Protein AF-A0A963EAX6-F1 (afdb_monomer_lite)

Sequence (107 aa):
AKDNRIRFYTIGLGANQMQVDSILGPITVNAPDDLDEKILEKLANESGGMFFRAKSAKDLTRVYEKINQLEPVKIDQTYLQPKTPLYPWLLAAAFVLLLIIRVIQWR

Secondary structure (DSSP, 8-state):
-TTS-----EEEE--S-EEEEETTEEEEEPPP----HHHHHHHHHHHT--EEEESSHHHHHHHHHHHHHHS--------------SHHHHHHHHHHHHHHHHHHTT-

pLDDT: mean 80.55, std 11.79, range [48.69, 95.69]

Structure (mmCIF, N/CA/C/O backbone):
data_AF-A0A963EAX6-F1
#
_entry.id   AF-A0A963EAX6-F1
#
loop_
_atom_site.group_PDB
_atom_site.id
_atom_site.type_symbol
_atom_site.label_atom_id
_atom_site.label_alt_id
_atom_site.label_comp_id
_atom_site.label_asym_id
_atom_site.label_entity_id
_atom_site.label_seq_id
_atom_site.pdbx_PDB_ins_code
_atom_site.Cartn_x
_atom_site.Cartn_y
_atom_site.Cartn_z
_atom_site.occupancy
_atom_site.B_iso_or_equiv
_atom_site.auth_seq_id
_atom_site.auth_comp_id
_atom_site.auth_asym_id
_atom_site.auth_atom_id
_atom_site.pdbx_PDB_model_num
ATOM 1 N N . ALA A 1 1 ? -10.114 15.305 -10.599 1.00 49.38 1 ALA A N 1
ATOM 2 C CA . ALA A 1 1 ? -9.957 13.957 -10.000 1.00 49.38 1 ALA A CA 1
ATOM 3 C C . ALA A 1 1 ? -10.795 12.877 -10.700 1.00 49.38 1 ALA A C 1
ATOM 5 O O . ALA A 1 1 ? -10.288 11.779 -10.873 1.00 49.38 1 ALA A O 1
ATOM 6 N N . LYS A 1 2 ? -12.026 13.171 -11.153 1.00 48.69 2 LYS A N 1
ATOM 7 C CA . LYS A 1 2 ? -12.937 12.202 -11.802 1.00 48.69 2 LYS A CA 1
ATOM 8 C C . LYS A 1 2 ? -12.482 11.667 -13.183 1.00 48.69 2 LYS A C 1
ATOM 10 O O . LYS A 1 2 ? -13.047 10.691 -13.654 1.00 48.69 2 LYS A O 1
ATOM 15 N N . ASP A 1 3 ? -11.450 12.264 -13.787 1.00 54.84 3 ASP A N 1
ATOM 16 C CA . ASP A 1 3 ? -11.007 11.989 -15.167 1.00 54.84 3 ASP A CA 1
ATOM 17 C C . ASP A 1 3 ? -9.936 10.896 -15.331 1.00 54.84 3 ASP A C 1
ATOM 19 O O . ASP A 1 3 ? -9.738 10.406 -16.437 1.00 54.84 3 ASP A O 1
ATOM 23 N N . ASN A 1 4 ? -9.263 10.451 -14.262 1.00 60.50 4 ASN A N 1
ATOM 24 C CA . ASN A 1 4 ? -8.085 9.574 -14.405 1.00 60.50 4 ASN A CA 1
ATOM 25 C C . ASN A 1 4 ? -8.331 8.081 -14.115 1.00 60.50 4 ASN A C 1
ATOM 27 O O . ASN A 1 4 ? -7.366 7.329 -14.018 1.00 60.50 4 ASN A O 1
ATOM 31 N N . ARG A 1 5 ? -9.585 7.619 -13.964 1.00 71.12 5 ARG A N 1
ATOM 32 C CA . ARG A 1 5 ? -9.901 6.226 -13.546 1.00 71.12 5 ARG A CA 1
ATOM 33 C C . ARG A 1 5 ? -9.153 5.784 -12.267 1.00 71.12 5 ARG A C 1
ATOM 35 O O . ARG A 1 5 ? -8.826 4.614 -12.110 1.00 71.12 5 ARG A O 1
ATOM 42 N N . ILE A 1 6 ? -8.885 6.716 -11.352 1.00 75.75 6 ILE A N 1
ATOM 43 C CA . ILE A 1 6 ? -8.204 6.439 -10.081 1.00 75.75 6 ILE A CA 1
ATOM 44 C C . ILE A 1 6 ? -9.259 6.109 -9.023 1.00 75.75 6 ILE A C 1
ATOM 46 O O . ILE A 1 6 ? -10.199 6.882 -8.836 1.00 75.75 6 ILE A O 1
ATOM 50 N N . ARG A 1 7 ? -9.085 4.979 -8.330 1.00 83.69 7 ARG A N 1
ATOM 51 C CA . ARG A 1 7 ? -9.893 4.560 -7.177 1.00 83.69 7 ARG A CA 1
ATOM 52 C C . ARG A 1 7 ? -9.076 4.723 -5.899 1.00 83.69 7 ARG A C 1
ATOM 54 O O . ARG A 1 7 ? -7.912 4.333 -5.861 1.00 83.69 7 ARG A O 1
ATOM 61 N N . PHE A 1 8 ? -9.677 5.291 -4.860 1.00 84.00 8 PHE A N 1
ATOM 62 C CA . PHE A 1 8 ? -9.073 5.435 -3.539 1.00 84.00 8 PHE A CA 1
ATOM 63 C C . PHE A 1 8 ? -9.657 4.391 -2.588 1.00 84.00 8 PHE A C 1
ATOM 65 O O . PHE A 1 8 ? -10.867 4.324 -2.382 1.00 84.00 8 PHE A O 1
ATOM 72 N N . TYR A 1 9 ? -8.780 3.604 -1.974 1.00 88.44 9 TYR A N 1
ATOM 73 C CA . TYR A 1 9 ? -9.123 2.707 -0.875 1.00 88.44 9 TYR A CA 1
ATOM 74 C C . TYR A 1 9 ? -8.628 3.329 0.426 1.00 88.44 9 TYR A C 1
ATOM 76 O O . TYR A 1 9 ? -7.450 3.671 0.539 1.00 88.44 9 TYR A O 1
ATOM 84 N N . THR A 1 10 ? -9.522 3.505 1.396 1.00 90.25 10 THR A N 1
ATOM 85 C CA . THR A 1 10 ? -9.189 4.101 2.695 1.00 90.25 10 THR A CA 1
ATOM 86 C C . THR A 1 10 ? -9.148 3.016 3.764 1.00 90.25 10 THR A C 1
ATOM 88 O O . THR A 1 10 ? -10.013 2.142 3.821 1.00 90.25 10 THR A O 1
ATOM 91 N N . ILE A 1 11 ? -8.113 3.045 4.608 1.00 89.12 11 ILE A N 1
ATOM 92 C CA . ILE A 1 11 ? -7.927 2.072 5.687 1.00 89.12 11 ILE A CA 1
ATOM 93 C C . ILE A 1 11 ? -7.869 2.827 7.012 1.00 89.12 11 ILE A C 1
ATOM 95 O O . ILE A 1 11 ? -6.938 3.591 7.257 1.00 89.12 11 ILE A O 1
ATOM 99 N N . GLY A 1 12 ? -8.873 2.611 7.857 1.00 86.94 12 GLY A N 1
ATOM 100 C CA . GLY A 1 12 ? -8.914 3.122 9.219 1.00 86.94 12 GLY A CA 1
ATOM 101 C C . GLY A 1 12 ? -8.121 2.223 10.161 1.00 86.94 12 GLY A C 1
ATOM 102 O O . GLY A 1 12 ? -8.443 1.040 10.300 1.00 86.94 12 GLY A O 1
ATOM 103 N N . LEU A 1 13 ? -7.093 2.775 10.806 1.00 81.94 13 LEU A N 1
ATOM 104 C CA . LEU A 1 13 ? -6.289 2.083 11.813 1.00 81.94 13 LEU A CA 1
ATOM 105 C C . LEU A 1 13 ? -6.773 2.488 13.206 1.00 81.94 13 LEU A C 1
ATOM 107 O O . LEU A 1 13 ? -6.655 3.648 13.586 1.00 81.94 13 LEU A O 1
ATOM 111 N N . GLY A 1 14 ? -7.300 1.530 13.968 1.00 70.44 14 GLY A N 1
ATOM 112 C CA . GLY A 1 14 ? -7.771 1.788 15.328 1.00 70.44 14 GLY A CA 1
ATOM 113 C C . GLY A 1 14 ? -8.168 0.507 16.051 1.00 70.44 14 GLY A C 1
ATOM 114 O O . GLY A 1 14 ? -9.008 -0.255 15.569 1.00 70.44 14 GLY A O 1
ATOM 115 N N . ALA A 1 15 ? -7.569 0.261 17.215 1.00 64.75 15 ALA A N 1
ATOM 116 C CA . ALA A 1 15 ? -7.932 -0.847 18.090 1.00 64.75 15 ALA A CA 1
ATOM 117 C C . ALA A 1 15 ? -8.882 -0.331 19.178 1.00 64.75 15 ALA A C 1
ATOM 119 O O . ALA A 1 15 ? -8.490 0.534 19.947 1.00 64.75 15 ALA A O 1
ATOM 120 N N . ASN A 1 16 ? -10.106 -0.867 19.288 1.00 65.06 16 ASN A N 1
ATOM 121 C CA . ASN A 1 16 ? -11.040 -0.454 20.355 1.00 65.06 16 ASN A CA 1
ATOM 122 C C . ASN A 1 16 ? -10.425 -0.612 21.757 1.00 65.06 16 ASN A C 1
ATOM 124 O O . ASN A 1 16 ? -10.783 0.116 22.675 1.00 65.06 16 ASN A O 1
ATOM 128 N N . GLN A 1 17 ? -9.521 -1.581 21.917 1.00 63.62 17 GLN A N 1
ATOM 129 C CA . GLN A 1 17 ? -8.836 -1.897 23.160 1.00 63.62 17 GLN A CA 1
ATOM 130 C C . GLN A 1 17 ? -7.392 -2.291 22.842 1.00 63.62 17 GLN A C 1
ATOM 132 O O . GLN A 1 17 ? -7.160 -3.171 22.009 1.00 63.62 17 GLN A O 1
ATOM 137 N N . MET A 1 18 ? -6.430 -1.647 23.499 1.00 69.38 18 MET A N 1
ATOM 138 C CA . MET A 1 18 ? -5.030 -2.070 23.518 1.00 69.38 18 MET A CA 1
ATOM 139 C C . MET A 1 18 ? -4.716 -2.677 24.879 1.00 69.38 18 MET A C 1
ATOM 141 O O . MET A 1 18 ? -5.036 -2.102 25.918 1.00 69.38 18 MET A O 1
ATOM 145 N N . GLN A 1 19 ? -4.092 -3.851 24.871 1.00 71.56 19 GLN A N 1
ATOM 146 C CA . GLN A 1 19 ? -3.545 -4.457 26.076 1.00 71.56 19 GLN A CA 1
ATOM 147 C C . GLN A 1 19 ? -2.124 -3.926 26.253 1.00 71.56 19 GLN A C 1
ATOM 149 O O . GLN A 1 19 ? -1.287 -4.104 25.369 1.00 71.56 19 GLN A O 1
ATOM 154 N N . VAL A 1 20 ? -1.881 -3.220 27.351 1.00 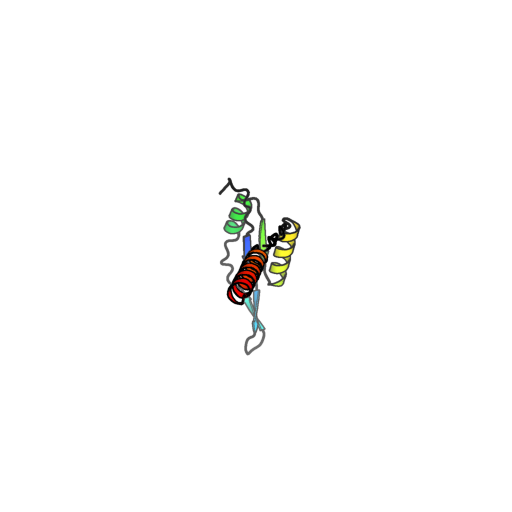76.31 20 VAL A N 1
ATOM 155 C CA . VAL A 1 20 ? -0.571 -2.654 27.677 1.00 76.31 20 VAL A CA 1
ATOM 156 C C . VAL A 1 20 ? -0.042 -3.394 28.889 1.00 76.31 20 VAL A C 1
ATOM 158 O O . VAL A 1 20 ? -0.728 -3.490 29.909 1.00 76.31 20 VAL A O 1
ATOM 161 N N . ASP A 1 21 ? 1.172 -3.919 28.786 1.00 80.25 21 ASP A N 1
ATOM 162 C CA . ASP A 1 21 ? 1.819 -4.561 29.920 1.00 80.25 21 ASP A CA 1
ATOM 163 C C . ASP A 1 21 ? 2.215 -3.499 30.949 1.00 80.25 21 ASP A C 1
ATOM 165 O O . ASP A 1 21 ? 2.941 -2.550 30.647 1.00 80.25 21 ASP A O 1
ATOM 169 N N . SER A 1 22 ? 1.710 -3.652 32.174 1.00 82.62 22 SER A N 1
ATOM 170 C CA . SER A 1 22 ? 2.057 -2.811 33.315 1.00 82.62 22 SER A CA 1
ATOM 171 C C . SER A 1 22 ? 2.753 -3.638 34.393 1.00 82.62 22 SER A C 1
ATOM 173 O O . SER A 1 22 ? 2.645 -4.862 34.449 1.00 82.62 22 SER A O 1
ATOM 175 N N . ILE A 1 23 ? 3.436 -2.946 35.300 1.00 82.81 23 ILE A N 1
ATOM 176 C CA . ILE A 1 23 ? 4.130 -3.505 36.472 1.00 82.81 23 ILE A CA 1
ATOM 177 C C . ILE A 1 23 ? 3.234 -4.367 37.381 1.00 82.81 23 ILE A C 1
ATOM 179 O O . ILE A 1 23 ? 3.749 -5.178 38.143 1.00 82.81 23 ILE A O 1
ATOM 183 N N . LEU A 1 24 ? 1.909 -4.214 37.298 1.00 85.44 24 LEU A N 1
ATOM 184 C CA . LEU A 1 24 ? 0.920 -4.980 38.069 1.00 85.44 24 LEU A CA 1
ATOM 185 C C . LEU A 1 24 ? 0.125 -5.993 37.219 1.00 85.44 24 LEU A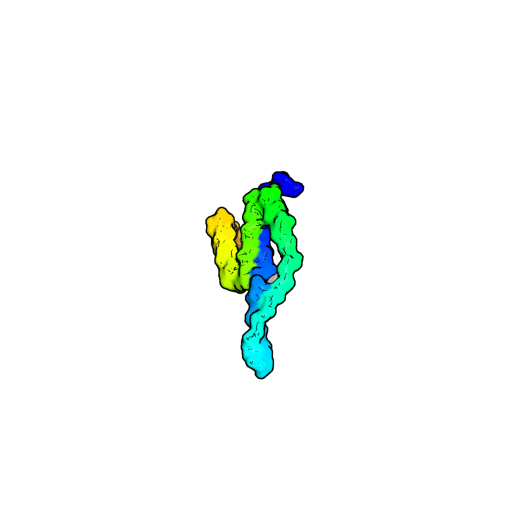 C 1
ATOM 187 O O . LEU A 1 24 ? -0.822 -6.594 37.722 1.00 85.44 24 LEU A O 1
ATOM 191 N N . GLY A 1 25 ? 0.498 -6.192 35.951 1.00 82.94 25 GLY A N 1
ATOM 192 C CA . GLY A 1 25 ? -0.196 -7.061 34.996 1.00 82.94 25 GLY A CA 1
ATOM 193 C C . GLY A 1 25 ? -0.739 -6.309 33.772 1.00 82.94 25 GLY A C 1
ATOM 194 O O . GLY A 1 25 ? -0.642 -5.081 33.700 1.00 82.94 25 GLY A O 1
ATOM 195 N N . PRO A 1 26 ? -1.294 -7.033 32.785 1.00 84.44 26 PRO A N 1
ATOM 196 C CA . PRO A 1 26 ? -1.813 -6.434 31.561 1.00 84.44 26 PRO A CA 1
ATOM 197 C C . PRO A 1 26 ? -3.053 -5.583 31.859 1.00 84.44 26 PRO A C 1
ATOM 199 O O . PRO A 1 26 ? -4.057 -6.087 32.367 1.00 84.44 26 PRO A O 1
ATOM 202 N N . ILE A 1 27 ? -2.997 -4.295 31.517 1.00 83.31 27 ILE A N 1
ATOM 203 C CA . ILE A 1 27 ? -4.136 -3.377 31.602 1.00 83.31 27 ILE A CA 1
ATOM 204 C C . ILE A 1 27 ? -4.733 -3.157 30.215 1.00 83.31 27 ILE A C 1
ATOM 206 O O . ILE A 1 27 ? -4.021 -2.971 29.229 1.00 83.31 27 ILE A O 1
ATOM 210 N N . THR A 1 28 ? -6.058 -3.169 30.130 1.00 78.44 28 THR A N 1
ATOM 211 C CA . THR A 1 28 ? -6.777 -2.841 28.898 1.00 78.44 28 THR A CA 1
ATOM 212 C C . THR A 1 28 ? -7.046 -1.343 28.873 1.00 78.44 28 THR A C 1
ATOM 214 O O . THR A 1 28 ? -7.809 -0.842 29.699 1.00 78.44 28 THR A O 1
ATOM 217 N N . VAL A 1 29 ? -6.431 -0.625 27.938 1.00 74.38 29 VAL A N 1
ATOM 218 C CA . VAL A 1 29 ? -6.713 0.795 27.700 1.00 74.38 29 VAL A CA 1
ATOM 219 C C . VAL A 1 29 ? -7.570 0.933 26.447 1.00 74.38 29 VAL A C 1
ATOM 221 O O . VAL A 1 29 ? -7.316 0.283 25.430 1.00 74.38 29 VAL A O 1
ATOM 224 N N . ASN A 1 30 ? -8.605 1.768 26.511 1.00 69.81 30 ASN A N 1
ATOM 225 C CA . ASN A 1 30 ? -9.346 2.154 25.313 1.00 69.81 30 ASN A CA 1
ATOM 226 C C . ASN A 1 30 ? -8.461 3.104 24.506 1.00 69.81 30 ASN A C 1
ATOM 228 O O . ASN A 1 30 ? -8.000 4.116 25.040 1.00 69.81 30 ASN A O 1
ATOM 232 N N . ALA A 1 31 ? -8.204 2.777 23.240 1.00 67.62 31 ALA A N 1
ATOM 233 C CA . ALA A 1 31 ? -7.510 3.712 22.366 1.00 67.62 31 ALA A CA 1
ATOM 234 C C . ALA A 1 31 ? -8.448 4.892 22.046 1.00 67.62 31 ALA A C 1
ATOM 236 O O . ALA A 1 31 ? -9.660 4.681 21.938 1.00 67.62 31 ALA A O 1
ATOM 237 N N . PRO A 1 32 ? -7.922 6.119 21.889 1.00 58.47 32 PRO A N 1
ATOM 238 C CA . PRO A 1 32 ? -8.724 7.246 21.432 1.00 58.47 32 PRO A CA 1
ATOM 239 C C . PRO A 1 32 ? -9.327 6.937 20.054 1.00 58.47 32 PRO A C 1
ATOM 241 O O . PRO A 1 32 ? -8.596 6.668 19.105 1.00 58.47 32 PRO A O 1
ATOM 244 N N . ASP A 1 33 ? -10.655 6.972 19.951 1.00 67.44 33 ASP A N 1
ATOM 245 C CA . ASP A 1 33 ? -11.412 6.730 18.712 1.00 67.44 33 ASP A CA 1
ATOM 246 C C . ASP A 1 33 ? -11.602 8.046 17.934 1.00 67.44 33 ASP A C 1
ATOM 248 O O . ASP A 1 33 ? -12.688 8.348 17.455 1.00 67.44 33 ASP A O 1
ATOM 252 N N . ASP A 1 34 ? -10.543 8.860 17.831 1.00 68.06 34 ASP A N 1
ATOM 253 C CA . ASP A 1 34 ? -10.553 10.163 17.130 1.00 68.06 34 ASP A CA 1
ATOM 254 C C . ASP A 1 34 ? -10.509 10.005 15.595 1.00 68.06 34 ASP A C 1
ATOM 256 O O . ASP A 1 34 ? -10.083 10.882 14.846 1.00 68.06 34 ASP A O 1
ATOM 260 N N . LEU A 1 35 ? -10.894 8.826 15.104 1.00 74.88 35 LEU A N 1
ATOM 261 C CA . LEU A 1 35 ? -10.901 8.504 13.692 1.00 74.88 35 LEU A CA 1
ATOM 262 C C . LEU A 1 35 ? -12.281 8.809 13.106 1.00 74.88 35 LEU A C 1
ATOM 264 O O . LEU A 1 35 ? -13.239 8.068 13.319 1.00 74.88 35 LEU A O 1
ATOM 268 N N . ASP A 1 36 ? -12.367 9.860 12.292 1.00 80.81 36 ASP A N 1
ATOM 269 C CA . ASP A 1 36 ? -13.581 10.209 11.549 1.00 80.81 36 ASP A CA 1
ATOM 270 C C . ASP A 1 36 ? -13.828 9.249 10.368 1.00 80.81 36 ASP A C 1
ATOM 272 O O . ASP A 1 36 ? -13.606 9.558 9.190 1.00 80.81 36 ASP A O 1
ATOM 276 N N . GLU A 1 37 ? -14.336 8.055 10.676 1.00 83.88 37 GLU A N 1
ATOM 277 C CA . GLU A 1 37 ? -14.614 7.003 9.685 1.00 83.88 37 GLU A CA 1
ATOM 278 C C . GLU A 1 37 ? -15.575 7.463 8.588 1.00 83.88 37 GLU A C 1
ATOM 280 O O . GLU A 1 37 ? -15.424 7.089 7.428 1.00 83.88 37 GLU A O 1
ATOM 285 N N . LYS A 1 38 ? -16.512 8.355 8.926 1.00 86.88 38 LYS A N 1
ATOM 286 C CA . LYS A 1 38 ? -17.481 8.916 7.974 1.00 86.88 38 LYS A CA 1
ATOM 287 C C . LYS A 1 38 ? -16.804 9.681 6.838 1.00 86.88 38 LYS A C 1
ATOM 289 O O . LYS A 1 38 ? -17.273 9.636 5.701 1.00 86.88 38 LYS A O 1
ATOM 294 N N . ILE A 1 39 ? -15.714 10.393 7.130 1.00 88.69 39 ILE A N 1
ATOM 295 C CA . ILE A 1 39 ? -14.969 11.152 6.117 1.00 88.69 39 ILE A CA 1
ATOM 296 C C . ILE A 1 39 ? -14.205 10.183 5.212 1.00 88.69 39 ILE A C 1
ATOM 298 O O . ILE A 1 39 ? -14.237 10.323 3.988 1.00 88.69 39 ILE A O 1
ATOM 302 N N . LEU A 1 40 ? -13.565 9.170 5.802 1.00 89.06 40 LEU A N 1
ATOM 303 C CA . LEU A 1 40 ? -12.818 8.148 5.065 1.00 89.06 40 LEU A CA 1
ATOM 304 C C . LEU A 1 40 ? -13.716 7.307 4.157 1.00 89.06 40 LEU A C 1
ATOM 306 O O . LEU A 1 40 ? -13.335 7.009 3.022 1.00 89.06 40 LEU A O 1
ATOM 310 N N . GLU A 1 41 ? -14.905 6.954 4.635 1.00 88.75 41 GLU A N 1
ATOM 311 C CA . GLU A 1 41 ? -15.914 6.237 3.861 1.00 88.75 41 GLU A CA 1
ATOM 312 C C . GLU A 1 41 ? -16.415 7.086 2.691 1.00 88.75 41 GLU A C 1
ATOM 314 O O . GLU A 1 41 ? -16.484 6.606 1.556 1.00 88.75 41 GLU A O 1
ATOM 319 N N . LYS A 1 42 ? -16.684 8.374 2.931 1.00 90.31 42 LYS A N 1
ATOM 320 C CA . LYS A 1 42 ? -17.106 9.303 1.880 1.00 90.31 42 LYS A CA 1
ATOM 321 C C . LYS A 1 42 ? -16.051 9.436 0.776 1.00 90.31 42 LYS A C 1
ATOM 323 O O . LYS A 1 42 ? -16.396 9.330 -0.397 1.00 90.31 42 LYS A O 1
ATOM 328 N N . LEU A 1 43 ? -14.777 9.606 1.138 1.00 87.94 43 LEU A N 1
ATOM 329 C CA . LEU A 1 43 ? -13.670 9.724 0.178 1.00 87.94 43 LEU A CA 1
ATOM 330 C C . LEU A 1 43 ? -13.487 8.460 -0.674 1.00 87.94 43 LEU A C 1
ATOM 332 O O . LEU A 1 43 ? -13.302 8.554 -1.890 1.00 87.94 43 LEU A O 1
ATOM 336 N N . ALA A 1 44 ? -13.566 7.275 -0.060 1.00 89.19 44 ALA A N 1
ATOM 337 C CA . ALA A 1 44 ? -13.494 6.018 -0.802 1.00 89.19 44 ALA A CA 1
ATOM 338 C C . ALA A 1 44 ? -14.674 5.882 -1.776 1.00 89.19 44 ALA A C 1
ATOM 340 O O . ALA A 1 44 ? -14.463 5.635 -2.968 1.00 89.19 44 ALA A O 1
ATOM 341 N N . ASN A 1 45 ? -15.896 6.143 -1.302 1.00 88.44 45 ASN A N 1
ATOM 342 C CA . ASN A 1 45 ? -17.114 6.051 -2.109 1.00 88.44 45 ASN A CA 1
ATOM 343 C C . ASN A 1 45 ? -17.132 7.046 -3.278 1.00 88.44 45 ASN A C 1
ATOM 345 O O . ASN A 1 45 ? -17.554 6.683 -4.375 1.00 88.44 45 ASN A O 1
ATOM 349 N N . GLU A 1 46 ? -16.629 8.271 -3.092 1.00 88.56 46 GLU A N 1
ATOM 350 C CA . GLU A 1 46 ? -16.536 9.276 -4.165 1.00 88.56 46 GLU A CA 1
ATOM 351 C C . GLU A 1 46 ? -15.681 8.806 -5.354 1.00 88.56 46 GLU A C 1
ATOM 353 O O . GLU A 1 46 ? -15.923 9.208 -6.495 1.00 88.56 46 GLU A O 1
ATOM 358 N N . SER A 1 47 ? -14.713 7.925 -5.103 1.00 85.62 47 SER A N 1
ATOM 359 C CA . SER A 1 47 ? -13.839 7.345 -6.129 1.00 85.62 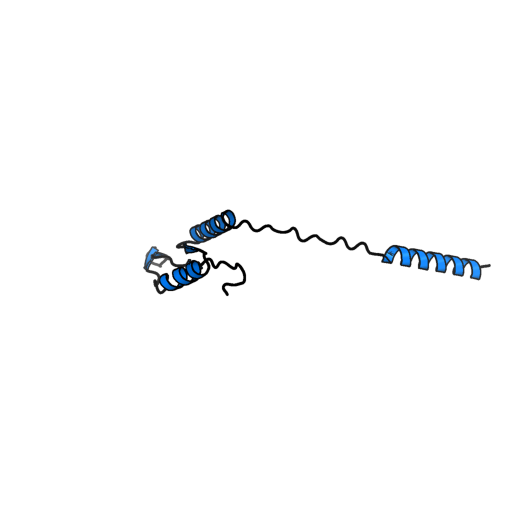47 SER A CA 1
ATOM 360 C C . SER A 1 47 ? -14.247 5.946 -6.600 1.00 85.62 47 SER A C 1
ATOM 362 O O . SER A 1 47 ? -13.621 5.400 -7.507 1.00 85.62 47 SER A O 1
ATOM 364 N N . GLY A 1 48 ? -15.294 5.361 -6.007 1.00 83.12 48 GLY A N 1
ATOM 365 C CA . GLY A 1 48 ? -15.721 3.984 -6.270 1.00 83.12 48 GLY A CA 1
ATOM 366 C C . GLY A 1 48 ? -14.813 2.910 -5.657 1.00 83.12 48 GLY A C 1
ATOM 367 O O . GLY A 1 48 ? -14.859 1.761 -6.097 1.00 83.12 48 GLY A O 1
ATOM 368 N N . GLY A 1 49 ? -13.972 3.279 -4.687 1.00 86.38 49 GLY A N 1
ATOM 369 C CA . GLY A 1 49 ? -13.228 2.344 -3.84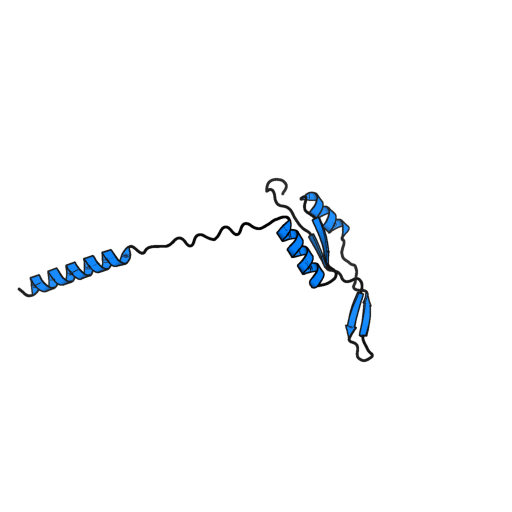4 1.00 86.38 49 GLY A CA 1
ATOM 370 C C . GLY A 1 49 ? -14.033 1.910 -2.614 1.00 86.38 49 GLY A C 1
ATOM 371 O O . GLY A 1 49 ? -15.251 2.063 -2.565 1.00 86.38 49 GLY A O 1
ATOM 372 N N . MET A 1 50 ? -13.353 1.341 -1.616 1.00 88.06 50 MET A N 1
ATOM 373 C CA . MET A 1 50 ? -13.970 0.824 -0.385 1.00 88.06 50 MET A CA 1
ATOM 374 C C . MET A 1 50 ? -13.199 1.275 0.859 1.00 88.06 50 MET A C 1
ATOM 376 O O . MET A 1 50 ? -11.974 1.411 0.820 1.00 88.06 50 MET A O 1
ATOM 380 N N . PHE A 1 51 ? -13.930 1.465 1.958 1.00 90.50 51 PHE A N 1
ATOM 381 C CA . PHE A 1 51 ? -13.371 1.690 3.289 1.00 90.50 51 PHE A CA 1
ATOM 382 C C . PHE A 1 51 ? -13.171 0.360 4.026 1.00 90.50 51 PHE A C 1
ATOM 384 O O . PHE A 1 51 ? -14.039 -0.516 4.003 1.00 90.50 51 PHE A O 1
ATOM 391 N N . PHE A 1 52 ? -12.035 0.222 4.708 1.00 89.69 52 PHE A N 1
ATOM 392 C CA . PHE A 1 52 ? -11.715 -0.934 5.542 1.00 89.69 52 PHE A CA 1
ATOM 393 C C . PHE A 1 52 ? -11.261 -0.493 6.935 1.00 89.69 52 PHE A C 1
ATOM 395 O O . PHE A 1 52 ? -10.387 0.359 7.062 1.00 89.69 52 PHE A O 1
ATOM 402 N N . ARG A 1 53 ? -11.787 -1.125 7.990 1.00 87.00 53 ARG A N 1
ATOM 403 C CA . ARG A 1 53 ? -11.312 -0.922 9.369 1.00 87.00 53 ARG A CA 1
ATOM 404 C C . ARG A 1 53 ? -10.371 -2.058 9.765 1.00 87.00 53 ARG A C 1
ATOM 406 O O . ARG A 1 53 ? -10.788 -3.215 9.820 1.00 87.00 53 ARG A O 1
ATOM 413 N N . ALA A 1 54 ? -9.117 -1.732 10.064 1.00 87.25 54 ALA A N 1
ATOM 414 C CA . ALA A 1 54 ? -8.113 -2.680 10.534 1.00 87.25 54 ALA A CA 1
ATOM 415 C C . ALA A 1 54 ? -7.803 -2.423 12.017 1.00 87.25 54 ALA A C 1
ATOM 417 O O . ALA A 1 54 ? -7.299 -1.364 12.393 1.00 87.25 54 ALA A O 1
ATOM 418 N N . LYS A 1 55 ? -8.105 -3.415 12.865 1.00 84.81 55 LYS A N 1
ATOM 419 C CA . LYS A 1 55 ? -7.892 -3.344 14.323 1.00 84.81 55 LYS A CA 1
ATOM 420 C C . LYS A 1 55 ? -6.549 -3.929 14.760 1.00 84.81 55 LYS A C 1
ATOM 422 O O . LYS A 1 55 ? -6.127 -3.734 15.894 1.00 84.81 55 LYS A O 1
ATOM 427 N N . SER A 1 56 ? -5.891 -4.670 13.873 1.00 83.19 56 SER A N 1
ATOM 428 C CA . SER A 1 56 ? -4.625 -5.350 14.125 1.00 83.19 56 SER A CA 1
ATOM 429 C C . SER A 1 56 ? -3.773 -5.413 12.857 1.00 83.19 56 SER A C 1
ATOM 431 O O . SER A 1 56 ? -4.285 -5.292 11.742 1.00 83.19 56 SER A O 1
ATOM 433 N N . ALA A 1 57 ? -2.474 -5.681 13.014 1.00 84.00 57 ALA A N 1
ATOM 434 C CA . ALA A 1 57 ? -1.575 -5.902 11.880 1.00 84.00 57 ALA A CA 1
ATOM 435 C C . ALA A 1 57 ? -2.047 -7.054 10.972 1.00 84.00 57 ALA A C 1
ATOM 437 O O . ALA A 1 57 ? -1.933 -6.967 9.754 1.00 84.00 57 ALA A O 1
ATOM 438 N N . LYS A 1 58 ? -2.647 -8.107 11.549 1.00 87.19 58 LYS A N 1
ATOM 439 C CA . LYS A 1 58 ? -3.209 -9.230 10.780 1.00 87.19 58 LYS A CA 1
ATOM 440 C C . LYS A 1 58 ? -4.392 -8.798 9.915 1.00 87.19 58 LYS A C 1
ATOM 442 O O . LYS A 1 58 ? -4.518 -9.259 8.784 1.00 87.19 58 LYS A O 1
ATOM 447 N N . ASP A 1 59 ? -5.252 -7.922 10.430 1.00 86.69 59 ASP A N 1
ATOM 448 C CA . ASP A 1 59 ? -6.385 -7.406 9.657 1.00 86.69 59 ASP A CA 1
ATOM 449 C C . ASP A 1 59 ? -5.910 -6.511 8.516 1.00 86.69 59 ASP A C 1
ATOM 451 O O . ASP A 1 59 ? -6.439 -6.601 7.412 1.00 86.69 59 ASP A O 1
ATOM 455 N N . LEU A 1 60 ? -4.861 -5.717 8.748 1.00 88.31 60 LEU A N 1
ATOM 456 C CA . LEU A 1 60 ? -4.242 -4.909 7.703 1.00 88.31 60 LEU A CA 1
ATOM 457 C C . LEU A 1 60 ? -3.728 -5.787 6.550 1.00 88.31 60 LEU A C 1
ATOM 459 O O . LEU A 1 60 ? -4.030 -5.508 5.390 1.00 88.31 60 LEU A O 1
ATOM 463 N N . THR A 1 61 ? -3.019 -6.881 6.852 1.00 89.19 61 THR A N 1
ATOM 464 C CA . THR A 1 61 ? -2.552 -7.836 5.830 1.00 89.19 61 THR A CA 1
ATOM 465 C C . THR A 1 61 ? -3.713 -8.425 5.028 1.00 89.19 61 THR A C 1
ATOM 467 O O . THR A 1 61 ? -3.662 -8.440 3.800 1.00 89.19 61 THR A O 1
ATOM 470 N N . ARG A 1 62 ? -4.796 -8.838 5.697 1.00 90.69 62 ARG A N 1
ATOM 471 C CA . ARG A 1 62 ? -5.995 -9.372 5.026 1.00 90.69 62 ARG A CA 1
ATOM 472 C C . ARG A 1 62 ? -6.654 -8.352 4.100 1.00 90.69 62 ARG A C 1
ATOM 474 O O . ARG A 1 62 ? -7.141 -8.721 3.033 1.00 90.69 62 ARG A O 1
ATOM 481 N N . VAL A 1 63 ? -6.688 -7.079 4.498 1.00 90.19 63 VAL A N 1
ATOM 482 C CA . VAL A 1 63 ? -7.214 -5.998 3.651 1.00 90.19 63 VAL A CA 1
ATOM 483 C C . VAL A 1 63 ? -6.366 -5.856 2.389 1.00 90.19 63 VAL A C 1
ATOM 485 O O . VAL A 1 63 ? -6.928 -5.838 1.295 1.00 90.19 63 VAL A O 1
ATOM 488 N N . TYR A 1 64 ? -5.036 -5.842 2.512 1.00 87.88 64 TYR A N 1
ATOM 489 C CA . TYR A 1 64 ? -4.142 -5.794 1.350 1.00 87.88 64 TYR A CA 1
ATOM 490 C C . TYR A 1 64 ? -4.321 -6.993 0.414 1.00 87.88 64 TYR A C 1
ATOM 492 O O . TYR A 1 64 ? -4.406 -6.808 -0.799 1.00 87.88 64 TYR A O 1
ATOM 500 N N . GLU A 1 65 ? -4.437 -8.207 0.953 1.00 89.94 65 GLU A N 1
ATOM 501 C CA . GLU A 1 65 ? -4.702 -9.406 0.147 1.00 89.94 65 GLU A CA 1
ATOM 502 C C . GLU A 1 65 ? -6.023 -9.296 -0.616 1.00 89.94 65 GLU A C 1
ATOM 504 O O . GLU A 1 65 ? -6.083 -9.607 -1.806 1.00 89.94 65 GLU A O 1
ATOM 509 N N . LYS A 1 66 ? -7.076 -8.809 0.046 1.00 88.12 66 LYS A N 1
ATOM 510 C CA . LYS A 1 66 ? -8.390 -8.622 -0.572 1.00 88.12 66 LYS A CA 1
ATOM 511 C C . LYS A 1 66 ? -8.355 -7.566 -1.676 1.00 88.12 66 LYS A C 1
ATOM 513 O O . LYS A 1 66 ? -8.942 -7.787 -2.732 1.00 88.12 66 LYS A O 1
ATOM 518 N N . ILE A 1 67 ? -7.649 -6.454 -1.463 1.00 88.62 67 ILE A N 1
ATOM 519 C CA . ILE A 1 67 ? -7.442 -5.429 -2.498 1.00 88.62 67 ILE A CA 1
ATOM 520 C C . ILE A 1 67 ? -6.696 -6.038 -3.691 1.00 88.62 67 ILE A C 1
ATOM 522 O O . ILE A 1 67 ? -7.142 -5.880 -4.821 1.00 88.62 67 ILE A O 1
ATOM 526 N N . ASN A 1 68 ? -5.632 -6.808 -3.454 1.00 86.12 68 ASN A N 1
ATOM 527 C CA . ASN A 1 68 ? -4.855 -7.445 -4.520 1.00 86.12 68 ASN A CA 1
ATOM 528 C C . ASN A 1 68 ? -5.657 -8.493 -5.322 1.00 86.12 68 ASN A C 1
ATOM 530 O O . ASN A 1 68 ? -5.428 -8.668 -6.514 1.00 86.12 68 ASN A O 1
ATOM 534 N N . GLN A 1 69 ? -6.612 -9.187 -4.693 1.00 86.25 69 GLN A N 1
ATOM 535 C CA . GLN A 1 69 ? -7.530 -10.094 -5.399 1.00 86.25 69 GLN A CA 1
ATOM 536 C C . GLN A 1 69 ? -8.522 -9.346 -6.296 1.00 86.25 69 GLN A C 1
ATOM 538 O O . GLN A 1 69 ? -8.869 -9.830 -7.371 1.00 86.25 69 GLN A O 1
ATOM 543 N N . LEU A 1 70 ? -8.999 -8.186 -5.840 1.00 85.12 70 LEU A N 1
ATOM 544 C CA . LEU A 1 70 ? -9.941 -7.352 -6.586 1.00 85.12 70 LEU A CA 1
ATOM 545 C C . LEU A 1 70 ? -9.253 -6.600 -7.731 1.00 85.12 70 LEU A C 1
ATOM 547 O O . LEU A 1 70 ? -9.833 -6.458 -8.807 1.00 85.12 70 LEU A O 1
ATOM 551 N N . GLU A 1 71 ? -8.027 -6.136 -7.501 1.00 81.56 71 GLU A N 1
ATOM 552 C CA . GLU A 1 71 ? -7.226 -5.362 -8.448 1.00 81.56 71 GLU A CA 1
ATOM 553 C C . GLU A 1 71 ? -5.822 -5.972 -8.573 1.00 81.56 71 GLU A C 1
ATOM 555 O O . GLU A 1 71 ? -4.854 -5.440 -8.023 1.00 81.56 71 GLU A O 1
ATOM 560 N N . PRO A 1 72 ? -5.684 -7.103 -9.291 1.00 77.12 72 PRO A N 1
ATOM 561 C CA . PRO A 1 72 ? -4.386 -7.719 -9.494 1.00 77.12 72 PRO A CA 1
ATOM 562 C C . PRO A 1 72 ? -3.504 -6.775 -10.306 1.00 77.12 72 PRO A C 1
ATOM 564 O O . PRO A 1 72 ? -3.789 -6.463 -11.469 1.00 77.12 72 PRO A O 1
ATOM 567 N N . VAL A 1 73 ? -2.409 -6.328 -9.697 1.00 70.62 73 VAL A N 1
ATOM 568 C CA . VAL A 1 73 ? -1.414 -5.517 -10.393 1.00 70.62 73 VAL A CA 1
ATOM 569 C C . VAL A 1 73 ? -0.751 -6.405 -11.439 1.00 70.62 73 VAL A C 1
ATOM 571 O O . VAL A 1 73 ? -0.035 -7.353 -11.112 1.00 70.62 73 VAL A O 1
ATOM 574 N N . LYS A 1 74 ? -0.975 -6.097 -12.719 1.00 64.31 74 LYS A N 1
ATOM 575 C CA . LYS A 1 74 ? -0.121 -6.614 -13.787 1.00 64.31 74 LYS A CA 1
ATOM 576 C C . LYS A 1 74 ? 1.233 -5.957 -13.590 1.00 64.31 74 LYS A C 1
ATOM 578 O O . LYS A 1 74 ? 1.425 -4.805 -13.965 1.00 64.31 74 LYS A O 1
ATOM 583 N N . ILE A 1 75 ? 2.145 -6.663 -12.930 1.00 60.31 75 ILE A N 1
ATOM 584 C CA . ILE A 1 75 ? 3.554 -6.301 -12.969 1.00 60.31 75 ILE A CA 1
ATOM 585 C C . ILE A 1 75 ? 3.957 -6.537 -14.419 1.00 60.31 75 ILE A C 1
ATOM 587 O O . ILE A 1 75 ? 4.296 -7.659 -14.798 1.00 60.31 75 ILE A O 1
ATOM 591 N N . ASP A 1 76 ? 3.821 -5.502 -15.249 1.00 57.88 76 ASP A N 1
ATOM 592 C CA . ASP A 1 76 ? 4.482 -5.467 -16.540 1.00 57.88 76 ASP A CA 1
ATOM 593 C C . ASP A 1 76 ? 5.947 -5.682 -16.213 1.00 57.88 76 ASP A C 1
ATOM 595 O O . ASP A 1 76 ? 6.584 -4.854 -15.558 1.00 57.88 76 ASP A O 1
ATOM 599 N N . GLN A 1 77 ? 6.440 -6.874 -16.543 1.00 56.78 77 GLN A N 1
ATOM 600 C CA . GLN A 1 77 ? 7.832 -7.202 -16.344 1.00 56.78 77 GLN A CA 1
ATOM 601 C C . GLN A 1 77 ? 8.603 -6.123 -17.072 1.00 56.78 77 GLN A C 1
ATOM 603 O O . GLN A 1 77 ? 8.503 -6.022 -18.296 1.00 56.78 77 GLN A O 1
ATOM 608 N N . THR A 1 78 ? 9.287 -5.269 -16.312 1.00 59.41 78 THR A N 1
ATOM 609 C CA . THR A 1 78 ? 10.140 -4.229 -16.860 1.00 59.41 78 THR A CA 1
ATOM 610 C C . THR A 1 78 ? 11.075 -4.938 -17.817 1.00 59.41 78 THR A C 1
ATOM 612 O O . THR A 1 78 ? 11.980 -5.648 -17.381 1.00 59.41 78 THR A O 1
ATOM 615 N N . TYR A 1 79 ? 10.797 -4.825 -19.117 1.00 59.38 79 TYR A N 1
ATOM 616 C CA . TYR A 1 79 ? 11.620 -5.422 -20.150 1.00 59.38 79 TYR A CA 1
ATOM 617 C C . TYR A 1 79 ? 12.994 -4.794 -19.965 1.00 59.38 79 TYR A C 1
ATOM 619 O O . TYR A 1 79 ? 13.207 -3.625 -20.294 1.00 59.38 79 TYR A O 1
ATOM 627 N N . LEU A 1 80 ? 13.912 -5.552 -19.366 1.00 62.34 80 LEU A N 1
ATOM 628 C CA . LEU A 1 80 ? 15.322 -5.221 -19.345 1.00 62.34 80 LEU A CA 1
ATOM 629 C C . LEU A 1 80 ? 15.719 -5.156 -20.810 1.00 62.34 80 LEU A C 1
ATOM 631 O O . LEU A 1 80 ? 15.888 -6.194 -21.439 1.00 62.34 80 LEU A O 1
ATOM 635 N N . GLN A 1 81 ? 15.769 -3.952 -21.381 1.00 67.69 81 GLN A N 1
ATOM 636 C CA . GLN A 1 81 ? 16.202 -3.777 -22.758 1.00 67.69 81 GLN A CA 1
ATOM 637 C C . GLN A 1 81 ? 17.638 -4.298 -22.831 1.00 67.69 81 GLN A C 1
ATOM 639 O O . GLN A 1 81 ? 18.522 -3.691 -22.212 1.00 67.69 81 GLN A O 1
ATOM 644 N N . PRO A 1 82 ? 17.898 -5.416 -23.531 1.00 66.50 82 PRO A N 1
ATOM 645 C CA . PRO A 1 82 ? 19.245 -5.935 -23.633 1.00 66.50 82 PRO A CA 1
ATOM 646 C C . PRO A 1 82 ? 20.035 -4.956 -24.501 1.00 66.50 82 PRO A C 1
ATOM 648 O O . PRO A 1 82 ? 19.922 -4.941 -25.724 1.00 66.50 82 PRO A O 1
ATOM 651 N N . LYS A 1 83 ? 20.812 -4.079 -23.861 1.00 73.94 83 LYS A N 1
ATOM 652 C CA . LYS A 1 83 ? 21.725 -3.179 -24.562 1.00 73.94 83 LYS A CA 1
ATOM 653 C C . LYS A 1 83 ? 22.913 -4.007 -25.035 1.00 73.94 83 LYS A C 1
ATOM 655 O O . LYS 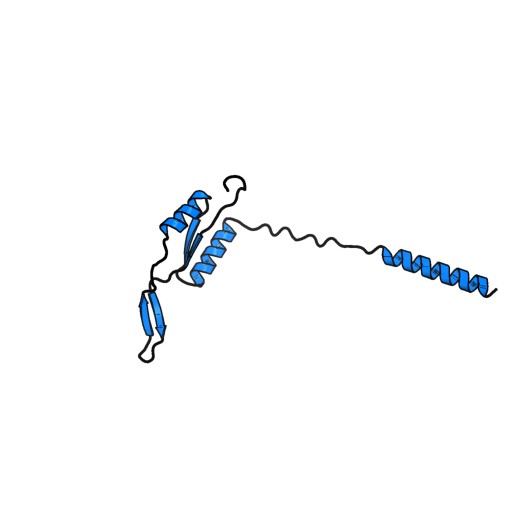A 1 83 ? 23.832 -4.260 -24.264 1.00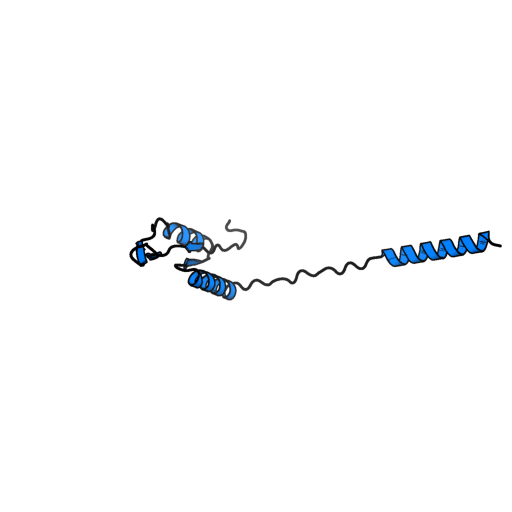 73.94 83 LYS A O 1
ATOM 660 N N . THR A 1 84 ? 22.902 -4.439 -26.291 1.00 75.50 84 THR A N 1
ATOM 661 C CA . THR A 1 84 ? 24.093 -5.014 -26.924 1.00 75.50 84 THR A CA 1
ATOM 662 C C . THR A 1 84 ? 25.073 -3.881 -27.233 1.00 75.50 84 THR A C 1
ATOM 664 O O . THR A 1 84 ? 24.731 -2.995 -28.023 1.00 75.50 84 THR A O 1
ATOM 667 N N . PRO A 1 85 ? 26.275 -3.847 -26.633 1.00 79.06 85 PRO A N 1
ATOM 668 C CA . PRO A 1 85 ? 27.221 -2.785 -26.928 1.00 79.06 85 PRO A CA 1
ATOM 669 C C . PRO A 1 85 ? 27.854 -3.014 -28.309 1.00 79.06 85 PRO A C 1
ATOM 671 O O . PRO A 1 85 ? 28.422 -4.071 -28.562 1.00 79.06 85 PRO A O 1
ATOM 674 N N . LEU A 1 86 ? 27.799 -2.008 -29.191 1.00 79.56 86 LEU A N 1
ATOM 675 C CA . LEU A 1 86 ? 28.488 -2.021 -30.494 1.00 79.56 86 LEU A CA 1
ATOM 676 C C . LEU A 1 86 ? 29.996 -1.711 -30.385 1.00 79.56 86 LEU A C 1
ATOM 678 O O . LEU A 1 86 ? 30.720 -1.800 -31.369 1.00 79.56 86 LEU A O 1
ATOM 682 N N . TYR A 1 87 ? 30.516 -1.384 -29.201 1.00 84.06 87 TYR A N 1
ATOM 683 C CA . TYR A 1 87 ? 31.932 -1.041 -29.027 1.00 84.06 87 TYR A CA 1
ATOM 684 C C . TYR A 1 87 ? 32.963 -2.152 -29.361 1.00 84.06 87 TYR A C 1
ATOM 686 O O . TYR A 1 87 ? 34.050 -1.792 -29.822 1.00 84.06 87 TYR A O 1
ATOM 694 N N . PRO A 1 88 ? 32.703 -3.469 -29.176 1.00 88.38 88 PRO A N 1
ATOM 695 C CA . PRO A 1 88 ? 33.762 -4.466 -29.320 1.00 88.38 88 PRO A CA 1
ATOM 696 C C . PRO A 1 88 ? 34.221 -4.627 -30.775 1.00 88.38 88 PRO A C 1
ATOM 698 O O . PRO A 1 88 ? 35.396 -4.905 -31.006 1.00 88.38 88 PRO A O 1
ATOM 701 N N . TRP A 1 89 ? 33.348 -4.386 -31.763 1.00 91.31 89 TRP A N 1
ATOM 702 C CA . TRP A 1 89 ? 33.740 -4.463 -33.176 1.00 91.31 89 TRP A CA 1
ATOM 703 C C . TRP A 1 89 ? 34.581 -3.252 -33.611 1.00 91.31 89 TRP A C 1
ATOM 705 O O . TRP A 1 89 ? 35.563 -3.427 -34.331 1.00 91.31 89 TRP A O 1
ATOM 715 N N . LEU A 1 90 ? 34.268 -2.049 -33.105 1.00 92.69 90 LEU A N 1
ATOM 716 C CA . LEU A 1 90 ? 35.095 -0.849 -33.309 1.00 92.69 90 LEU A CA 1
ATOM 717 C C . LEU A 1 90 ? 36.498 -1.042 -32.723 1.00 92.69 90 LEU A C 1
ATOM 719 O O . LEU A 1 90 ? 37.489 -0.698 -33.368 1.00 92.69 90 LEU A O 1
ATOM 723 N N . LEU A 1 91 ? 36.588 -1.613 -31.518 1.00 92.19 91 LEU A N 1
ATOM 724 C CA . LEU A 1 91 ? 37.871 -1.861 -30.865 1.00 92.19 91 LEU A CA 1
ATOM 725 C C . LEU A 1 91 ? 38.703 -2.899 -31.631 1.00 92.19 91 LEU A C 1
ATOM 727 O O . LEU A 1 91 ? 39.895 -2.686 -31.849 1.00 92.19 91 LEU A O 1
ATOM 731 N N . ALA A 1 92 ? 38.073 -3.988 -32.082 1.00 93.88 92 ALA A N 1
ATOM 732 C CA . ALA A 1 92 ? 38.737 -5.003 -32.895 1.00 93.88 92 ALA A CA 1
ATOM 733 C C . ALA A 1 92 ? 39.268 -4.418 -34.215 1.00 93.88 92 ALA A C 1
ATOM 735 O O . ALA A 1 92 ? 40.417 -4.672 -34.578 1.00 93.88 92 ALA A O 1
ATOM 736 N N . ALA A 1 93 ? 38.479 -3.582 -34.900 1.00 94.44 93 ALA A N 1
ATOM 737 C CA . ALA A 1 93 ? 38.901 -2.920 -36.133 1.00 94.44 93 ALA A CA 1
ATOM 738 C C . ALA A 1 93 ? 40.108 -1.989 -35.910 1.00 94.44 93 ALA A C 1
ATOM 740 O O . ALA A 1 93 ? 41.078 -2.048 -36.667 1.00 94.44 93 ALA A O 1
ATOM 741 N N . ALA A 1 94 ? 40.087 -1.177 -34.848 1.00 94.19 94 ALA A N 1
ATOM 742 C CA . ALA A 1 94 ? 41.203 -0.298 -34.497 1.00 94.19 94 ALA A CA 1
ATOM 743 C C . ALA A 1 94 ? 42.481 -1.087 -34.165 1.00 94.19 94 ALA A C 1
ATOM 745 O O . ALA A 1 94 ? 43.571 -0.720 -34.605 1.00 94.19 94 ALA A O 1
ATOM 746 N N . PHE A 1 95 ? 42.347 -2.197 -33.433 1.00 95.12 95 PHE A N 1
ATOM 747 C CA . PHE A 1 95 ? 43.470 -3.064 -33.084 1.00 95.12 95 PHE A CA 1
ATOM 748 C C . PHE A 1 95 ? 44.113 -3.701 -34.324 1.00 95.12 95 PHE A C 1
ATOM 750 O O . PHE A 1 95 ? 45.334 -3.669 -34.474 1.00 95.12 95 PHE A O 1
ATOM 757 N N . VAL A 1 96 ? 43.299 -4.213 -35.254 1.00 95.69 96 VAL A N 1
ATOM 758 C CA . VAL A 1 96 ? 43.784 -4.775 -36.527 1.00 95.69 96 VAL A CA 1
ATOM 759 C C . VAL A 1 96 ? 44.486 -3.710 -37.371 1.00 95.69 96 VAL A C 1
ATOM 761 O O . VAL A 1 96 ? 45.567 -3.967 -37.900 1.00 95.69 96 VAL A O 1
ATOM 764 N N . LEU A 1 97 ? 43.923 -2.502 -37.462 1.00 95.00 97 LEU A N 1
ATOM 765 C CA . LEU A 1 97 ? 44.538 -1.401 -38.206 1.00 95.00 97 LEU A CA 1
ATOM 766 C C . LEU A 1 97 ? 45.918 -1.031 -37.638 1.00 95.00 97 LEU A C 1
ATOM 768 O O . LEU A 1 97 ? 46.866 -0.826 -38.397 1.00 95.00 97 LEU A O 1
ATOM 772 N N . LEU A 1 98 ? 46.051 -1.010 -36.308 1.00 94.75 98 LEU A N 1
ATOM 773 C CA . LEU A 1 98 ? 47.322 -0.758 -35.627 1.00 94.75 98 LEU A CA 1
ATOM 774 C C . LEU A 1 98 ? 48.358 -1.835 -35.985 1.00 94.75 98 LEU A C 1
ATOM 776 O O . LEU A 1 98 ? 49.485 -1.502 -36.352 1.00 94.75 98 LEU A O 1
ATOM 780 N N . LEU A 1 99 ? 47.974 -3.115 -35.950 1.00 94.75 99 LEU A N 1
ATOM 781 C CA . LEU A 1 99 ? 48.860 -4.217 -36.341 1.00 94.75 99 LEU A CA 1
ATOM 782 C C . LEU A 1 99 ? 49.338 -4.088 -37.794 1.00 94.75 99 LEU A C 1
ATOM 784 O O . LEU A 1 99 ? 50.527 -4.265 -38.056 1.00 94.75 99 LEU A O 1
ATOM 788 N N . ILE A 1 100 ? 48.448 -3.723 -38.722 1.00 95.19 100 ILE A N 1
ATOM 789 C CA . ILE A 1 100 ? 48.796 -3.520 -40.138 1.00 95.19 100 ILE A CA 1
ATOM 790 C C . ILE A 1 100 ? 49.834 -2.403 -40.289 1.00 95.19 100 ILE A C 1
ATOM 792 O O . ILE A 1 100 ? 50.862 -2.602 -40.939 1.00 95.19 100 ILE A O 1
ATOM 796 N N . ILE A 1 101 ? 49.609 -1.250 -39.651 1.00 94.75 101 ILE A N 1
ATOM 797 C CA . ILE A 1 101 ? 50.561 -0.128 -39.677 1.00 94.75 101 ILE A CA 1
ATOM 798 C C . ILE A 1 101 ? 51.904 -0.560 -39.086 1.00 94.75 101 ILE A C 1
ATOM 800 O O . ILE A 1 101 ? 52.958 -0.265 -39.651 1.00 94.75 101 ILE A O 1
ATOM 804 N N . ARG A 1 102 ? 51.876 -1.295 -37.969 1.00 94.25 102 ARG A N 1
ATOM 805 C CA . ARG A 1 102 ? 53.088 -1.730 -37.276 1.00 94.25 102 ARG A CA 1
ATOM 806 C C . ARG A 1 102 ? 53.926 -2.696 -38.108 1.00 94.25 102 ARG A C 1
ATOM 808 O O . ARG A 1 102 ? 55.148 -2.623 -38.014 1.00 94.25 102 ARG A O 1
ATOM 815 N N . VAL A 1 103 ? 53.286 -3.559 -38.900 1.00 92.56 103 VAL A N 1
ATOM 816 C CA . VAL A 1 103 ? 53.940 -4.478 -39.848 1.00 92.56 103 VAL A CA 1
ATOM 817 C C . VAL A 1 103 ? 54.507 -3.724 -41.051 1.00 92.56 103 VAL A C 1
ATOM 819 O O . VAL A 1 103 ? 55.633 -3.999 -41.451 1.00 92.56 103 VAL A O 1
ATOM 822 N N . ILE A 1 104 ? 53.773 -2.749 -41.597 1.00 91.81 104 ILE A N 1
ATOM 823 C CA . ILE A 1 104 ? 54.238 -1.925 -42.726 1.00 91.81 104 ILE A CA 1
ATOM 824 C C . ILE A 1 104 ? 55.458 -1.084 -42.338 1.00 91.81 104 ILE A C 1
ATOM 826 O O . ILE A 1 104 ? 56.388 -0.985 -43.123 1.00 91.81 104 ILE A O 1
ATOM 830 N N . GLN A 1 105 ? 55.490 -0.515 -41.129 1.00 83.69 105 GLN A N 1
ATOM 831 C CA . GLN A 1 105 ? 56.640 0.258 -40.639 1.00 83.69 105 GLN A CA 1
ATOM 832 C C . GLN A 1 105 ? 57.861 -0.603 -40.275 1.00 83.69 105 GLN A C 1
ATOM 834 O O . GLN A 1 105 ? 58.941 -0.063 -40.050 1.00 83.69 105 GLN A O 1
ATOM 839 N N . TRP A 1 106 ? 57.696 -1.924 -40.152 1.00 71.75 106 TRP A N 1
ATOM 840 C CA . TRP A 1 106 ? 58.784 -2.859 -39.846 1.00 71.75 106 TRP A CA 1
ATOM 841 C C . TRP A 1 106 ? 59.423 -3.485 -41.089 1.00 71.75 106 TRP A C 1
ATOM 843 O O . TRP A 1 106 ? 60.336 -4.298 -40.945 1.00 71.75 106 TRP A O 1
ATOM 853 N N . ARG A 1 107 ? 58.949 -3.123 -42.284 1.00 53.78 107 ARG A N 1
ATOM 854 C CA . ARG A 1 107 ? 59.476 -3.574 -43.571 1.00 53.78 107 ARG A CA 1
ATOM 855 C C . ARG A 1 107 ? 60.094 -2.406 -44.321 1.00 53.78 107 ARG A C 1
ATOM 857 O O . ARG A 1 107 ? 61.196 -2.611 -44.865 1.00 53.78 107 ARG A O 1
#

Foldseek 3Di:
DQPPLDADEAEAEAAQWDFDQDPVGTDIDGDPPPDPQVVRQVRRVVSVHGYYYDNDPVSVVVVVVVVCVVPPDPPPPPPPPPPDDPPVVVVVVVVVVVVVVVVVVVD

Radius of gyration: 31.7 Å; chains: 1; bounding box: 77×24×82 Å